Protein AF-A0A0C3QL34-F1 (afdb_monomer_lite)

Organism: NCBI:txid1051891

Structure (mmCIF, N/CA/C/O backbone):
data_AF-A0A0C3QL34-F1
#
_entry.id   AF-A0A0C3QL34-F1
#
loop_
_atom_site.group_PDB
_atom_site.id
_atom_site.type_symbol
_atom_site.label_atom_id
_atom_site.label_alt_id
_atom_site.label_comp_id
_atom_site.label_asym_id
_atom_site.label_entity_id
_atom_site.label_seq_id
_atom_site.pdbx_PDB_ins_code
_atom_site.Cartn_x
_atom_site.Cartn_y
_atom_site.Cartn_z
_atom_site.occupancy
_atom_site.B_iso_or_equiv
_atom_site.auth_seq_id
_atom_site.auth_comp_id
_atom_site.auth_asym_id
_atom_site.auth_atom_id
_atom_site.pdbx_PDB_model_num
ATOM 1 N N . MET A 1 1 ? 2.868 12.977 -10.787 1.00 49.09 1 MET A N 1
ATOM 2 C CA . MET A 1 1 ? 3.625 13.214 -9.531 1.00 49.09 1 MET A CA 1
ATOM 3 C C . MET A 1 1 ? 2.769 13.655 -8.341 1.00 49.09 1 MET A C 1
ATOM 5 O O . MET A 1 1 ? 2.973 13.106 -7.271 1.00 49.09 1 MET A O 1
ATOM 9 N N . LYS A 1 2 ? 1.784 14.562 -8.479 1.00 53.72 2 LYS A N 1
ATOM 10 C CA . LYS A 1 2 ? 0.957 15.020 -7.335 1.00 53.72 2 LYS A CA 1
ATO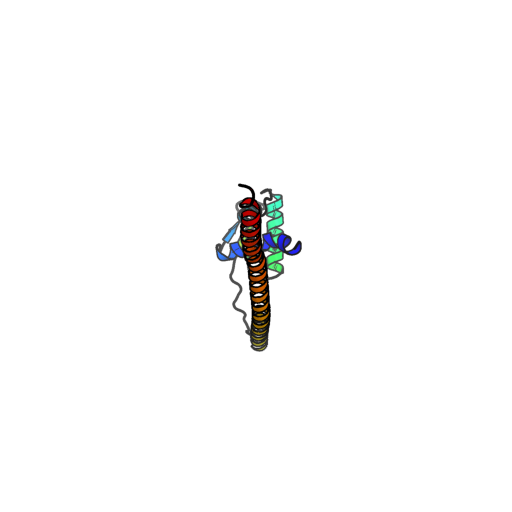M 11 C C . LYS A 1 2 ? 0.101 13.927 -6.664 1.00 53.72 2 LYS A C 1
ATOM 13 O O . LYS A 1 2 ? -0.198 14.043 -5.484 1.00 53.72 2 LYS A O 1
ATOM 18 N N . GLN A 1 3 ? -0.265 12.867 -7.392 1.00 58.31 3 GLN A N 1
ATOM 19 C CA . GLN A 1 3 ? -0.999 11.724 -6.829 1.00 58.31 3 GLN A CA 1
ATOM 20 C C . GLN A 1 3 ? -0.150 10.901 -5.848 1.00 58.31 3 GLN A C 1
ATOM 22 O O . GLN A 1 3 ? -0.652 10.546 -4.792 1.00 58.31 3 GLN A O 1
ATOM 27 N N . ALA A 1 4 ? 1.137 10.666 -6.132 1.00 54.97 4 ALA A N 1
ATOM 28 C CA . ALA A 1 4 ? 1.999 9.834 -5.282 1.00 54.97 4 ALA A CA 1
ATOM 29 C C . ALA A 1 4 ? 2.161 10.411 -3.863 1.00 54.97 4 ALA A C 1
ATOM 31 O O . ALA A 1 4 ? 2.075 9.678 -2.886 1.00 54.97 4 ALA A O 1
ATOM 32 N N . ILE A 1 5 ? 2.290 11.737 -3.750 1.00 62.19 5 ILE A N 1
ATOM 33 C CA . ILE A 1 5 ? 2.420 12.437 -2.461 1.00 62.19 5 ILE A CA 1
ATOM 34 C C . ILE A 1 5 ? 1.139 12.297 -1.622 1.00 62.19 5 ILE A C 1
ATOM 36 O O . ILE A 1 5 ? 1.209 12.127 -0.411 1.00 62.19 5 ILE A O 1
ATOM 40 N N . ARG A 1 6 ? -0.0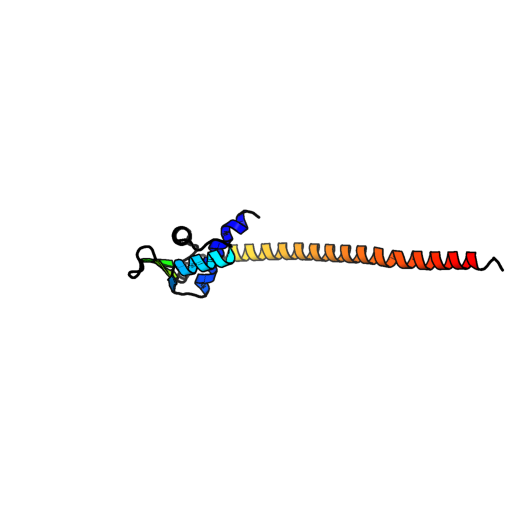41 12.293 -2.259 1.00 62.41 6 ARG A N 1
ATOM 41 C CA . ARG A 1 6 ? -1.330 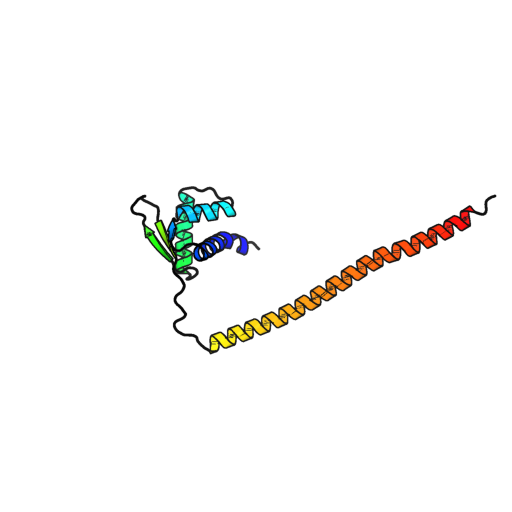12.131 -1.560 1.00 62.41 6 ARG A CA 1
ATOM 42 C C . ARG A 1 6 ? -1.545 10.722 -1.001 1.00 62.41 6 ARG A C 1
ATOM 44 O O . ARG A 1 6 ? -2.331 10.560 -0.076 1.00 62.41 6 ARG A O 1
ATOM 51 N N . HIS A 1 7 ? -0.858 9.715 -1.542 1.00 71.81 7 HIS A N 1
ATOM 52 C CA . HIS A 1 7 ? -0.941 8.336 -1.056 1.00 71.81 7 HIS A CA 1
ATOM 53 C C . HIS A 1 7 ? 0.091 8.003 0.031 1.00 71.81 7 HIS A C 1
ATOM 55 O O . HIS A 1 7 ? -0.004 6.925 0.617 1.00 71.81 7 HIS A O 1
ATOM 61 N N . ALA A 1 8 ? 1.025 8.911 0.345 1.00 76.19 8 ALA A N 1
ATOM 62 C CA . ALA A 1 8 ? 2.055 8.679 1.358 1.00 76.19 8 ALA A CA 1
ATOM 63 C C . ALA A 1 8 ? 1.482 8.250 2.729 1.00 76.19 8 ALA A C 1
ATOM 65 O O . ALA A 1 8 ? 1.940 7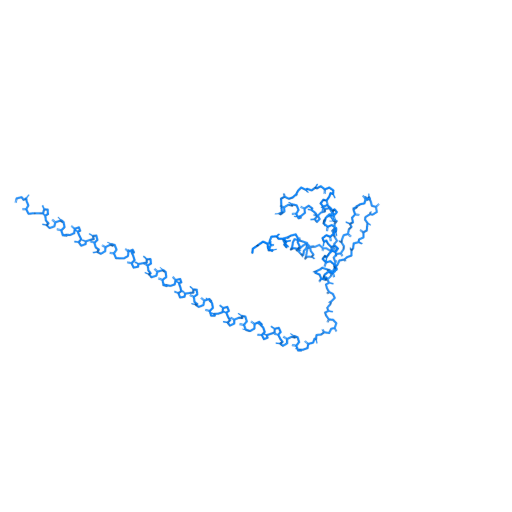.233 3.252 1.00 76.19 8 ALA A O 1
ATOM 66 N N . PRO A 1 9 ? 0.415 8.878 3.272 1.00 80.00 9 PRO A N 1
ATOM 67 C CA . PRO A 1 9 ? -0.164 8.442 4.546 1.00 80.00 9 PRO A CA 1
ATOM 68 C C . PRO A 1 9 ? -0.723 7.013 4.497 1.00 80.00 9 PRO A C 1
ATOM 70 O O . PRO A 1 9 ? -0.562 6.244 5.442 1.00 80.00 9 PRO A O 1
ATOM 73 N N . ARG A 1 10 ? -1.327 6.617 3.368 1.00 86.25 10 ARG A N 1
ATOM 74 C CA . ARG A 1 10 ? -1.896 5.268 3.185 1.00 86.25 10 ARG A CA 1
ATOM 75 C C . ARG A 1 10 ? -0.803 4.200 3.163 1.00 86.25 10 ARG A C 1
ATOM 77 O O . ARG A 1 10 ? -0.996 3.105 3.682 1.00 86.25 10 ARG A O 1
ATOM 84 N N . TRP A 1 11 ? 0.359 4.519 2.594 1.00 84.38 11 TRP A N 1
ATOM 85 C CA . TRP A 1 11 ? 1.507 3.609 2.566 1.00 84.38 11 TRP A CA 1
ATOM 86 C C . TRP A 1 11 ? 2.094 3.385 3.958 1.00 84.38 11 TRP A C 1
ATOM 88 O O . TRP A 1 11 ? 2.433 2.253 4.293 1.00 84.38 11 TRP A O 1
ATOM 98 N N . ILE A 1 12 ? 2.162 4.432 4.782 1.00 86.50 12 ILE A N 1
ATOM 99 C CA . ILE A 1 12 ? 2.632 4.329 6.169 1.00 86.50 12 ILE A CA 1
ATOM 100 C C . ILE A 1 12 ? 1.698 3.427 6.974 1.00 86.50 12 ILE A C 1
ATOM 102 O O . ILE A 1 12 ? 2.165 2.500 7.628 1.00 86.50 12 ILE A O 1
ATOM 106 N N . VAL A 1 13 ? 0.380 3.633 6.870 1.00 86.38 13 VAL A N 1
ATOM 107 C CA . VAL A 1 13 ? -0.608 2.774 7.544 1.00 86.38 13 VAL A CA 1
ATOM 108 C C . VAL A 1 13 ? -0.456 1.316 7.104 1.00 86.38 13 VAL A C 1
ATOM 110 O O . VAL A 1 13 ? -0.425 0.430 7.952 1.00 86.38 13 VAL A O 1
ATOM 113 N N . ARG A 1 14 ? -0.279 1.060 5.802 1.00 86.56 14 ARG A N 1
ATOM 114 C CA . ARG A 1 14 ? -0.049 -0.294 5.277 1.00 86.56 14 ARG A CA 1
ATOM 115 C C . ARG A 1 14 ? 1.257 -0.913 5.777 1.00 86.56 14 ARG A C 1
ATOM 117 O O . ARG A 1 14 ? 1.313 -2.102 6.028 1.00 86.56 14 ARG A O 1
ATOM 124 N N . ARG A 1 15 ? 2.308 -0.120 5.965 1.00 87.56 15 ARG A N 1
ATOM 125 C CA . ARG A 1 15 ? 3.559 -0.616 6.548 1.00 87.56 15 ARG A CA 1
ATOM 126 C C . ARG A 1 15 ? 3.389 -1.007 8.018 1.00 87.56 15 ARG A C 1
ATOM 128 O O . ARG A 1 15 ? 3.999 -1.971 8.464 1.00 87.56 15 ARG A O 1
ATOM 135 N N . LEU A 1 16 ? 2.570 -0.273 8.772 1.00 86.38 16 LEU A N 1
ATOM 136 C CA . LEU A 1 16 ? 2.312 -0.576 10.182 1.00 86.38 16 LEU A CA 1
ATOM 137 C C . LEU A 1 16 ? 1.546 -1.893 10.365 1.00 86.38 16 LEU A C 1
ATOM 139 O O . LEU A 1 16 ? 1.719 -2.535 11.399 1.00 86.38 16 LEU A O 1
ATOM 143 N N . THR A 1 17 ? 0.758 -2.323 9.371 1.00 85.56 17 THR A N 1
ATOM 144 C CA . THR A 1 17 ? 0.066 -3.622 9.427 1.00 85.56 17 THR A CA 1
ATOM 145 C C . THR A 1 17 ? 1.022 -4.809 9.355 1.00 85.56 17 THR A C 1
ATOM 147 O O . THR A 1 17 ? 0.695 -5.867 9.876 1.00 85.56 17 THR A O 1
ATOM 150 N N . ASP A 1 18 ? 2.209 -4.640 8.762 1.00 82.56 18 ASP A N 1
ATOM 151 C CA . ASP A 1 18 ? 3.207 -5.716 8.657 1.00 82.56 18 ASP A CA 1
ATOM 152 C C . ASP A 1 18 ? 3.918 -5.981 9.994 1.00 82.56 18 ASP A C 1
ATOM 154 O O . ASP A 1 18 ? 4.428 -7.075 10.233 1.00 82.56 18 ASP A O 1
ATOM 158 N N . THR A 1 19 ? 3.994 -4.971 10.866 1.00 85.62 19 THR A N 1
ATOM 159 C CA . THR A 1 19 ? 4.770 -5.030 12.114 1.00 85.62 19 THR A CA 1
ATOM 160 C C . THR A 1 19 ? 3.911 -5.121 13.369 1.00 85.62 19 THR A C 1
ATOM 162 O O . THR A 1 19 ? 4.392 -5.604 14.393 1.00 85.62 19 THR A O 1
ATOM 165 N N . TYR A 1 20 ? 2.665 -4.644 13.325 1.00 87.25 20 TYR A N 1
ATOM 166 C CA . TYR A 1 20 ? 1.800 -4.543 14.497 1.00 87.25 20 TYR A CA 1
ATOM 167 C C . TYR A 1 20 ? 0.471 -5.268 14.283 1.00 87.25 20 TYR A C 1
ATOM 169 O O . TYR A 1 20 ? -0.187 -5.097 13.265 1.00 87.25 20 TYR A O 1
ATOM 177 N N . VAL A 1 21 ? 0.038 -6.021 15.299 1.00 87.00 21 VAL A N 1
ATOM 178 C CA . VAL A 1 21 ? -1.303 -6.637 15.344 1.00 87.00 21 VAL A CA 1
ATOM 179 C C . VAL A 1 21 ? -2.327 -5.659 15.923 1.00 87.00 21 VAL A C 1
ATOM 181 O O . VAL A 1 21 ? -3.449 -5.555 15.439 1.00 87.00 21 VAL A O 1
ATOM 184 N N . THR A 1 22 ? -1.945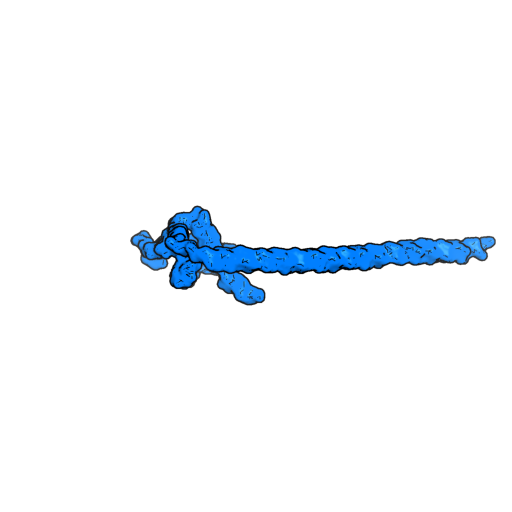 -4.904 16.950 1.00 89.06 22 THR A N 1
ATOM 185 C CA . THR A 1 22 ? -2.789 -3.906 17.619 1.00 89.06 22 THR A CA 1
ATOM 186 C C . THR A 1 22 ? -1.991 -2.629 17.811 1.00 89.06 22 THR A C 1
ATOM 188 O O . THR A 1 22 ? -0.865 -2.695 18.304 1.00 89.06 22 THR A O 1
ATOM 191 N N . LEU A 1 23 ? -2.563 -1.481 17.457 1.00 89.00 23 LEU A N 1
ATOM 192 C CA . LEU A 1 23 ? -1.903 -0.183 17.591 1.00 89.00 23 LEU A CA 1
ATOM 193 C C . LEU A 1 23 ? -2.928 0.911 17.900 1.00 89.00 23 LEU A C 1
ATOM 195 O O . LEU A 1 23 ? -4.064 0.859 17.421 1.00 89.00 23 LEU A O 1
ATOM 199 N N . SER A 1 24 ? -2.557 1.910 18.700 1.00 88.25 24 SER A N 1
ATOM 200 C CA . SER A 1 24 ? -3.452 3.042 18.959 1.00 88.25 24 SER A CA 1
ATOM 201 C C . SER A 1 24 ? -3.486 4.008 17.769 1.00 88.25 24 SER A C 1
ATOM 203 O O . SER A 1 24 ? -2.484 4.210 17.080 1.00 88.25 24 SER A O 1
ATOM 205 N N . VAL A 1 25 ? -4.625 4.673 17.534 1.00 87.81 25 VAL A N 1
ATOM 206 C CA . VAL A 1 25 ? -4.714 5.695 16.470 1.00 87.81 25 VAL A CA 1
ATOM 207 C C . VAL A 1 25 ? -3.748 6.858 16.722 1.00 87.81 25 VAL A C 1
ATOM 209 O O . VAL A 1 25 ? -3.218 7.428 15.772 1.00 87.81 25 VAL A O 1
ATOM 212 N N . ALA A 1 26 ? -3.459 7.185 17.984 1.00 84.94 26 ALA A N 1
ATOM 213 C CA . ALA A 1 26 ? -2.507 8.236 18.338 1.00 84.94 26 ALA A CA 1
ATOM 214 C C . ALA A 1 26 ? -1.072 7.903 17.887 1.00 84.94 26 ALA A C 1
ATOM 216 O O . ALA A 1 26 ? -0.368 8.768 17.363 1.00 84.94 26 ALA A O 1
ATOM 217 N N . GLU A 1 27 ? -0.645 6.648 18.038 1.00 85.06 27 GLU A N 1
ATOM 218 C CA . GLU A 1 27 ? 0.661 6.185 17.554 1.00 85.06 27 GLU A CA 1
ATOM 219 C C . GLU A 1 27 ? 0.722 6.162 16.026 1.00 85.06 27 GLU A C 1
ATOM 221 O O . GLU A 1 27 ? 1.735 6.562 15.452 1.00 85.06 27 GLU A O 1
ATOM 226 N N . ILE A 1 28 ? -0.372 5.775 15.361 1.00 85.69 28 ILE A N 1
ATOM 227 C CA . ILE A 1 28 ? -0.471 5.821 13.894 1.00 85.69 28 ILE A CA 1
ATOM 228 C C . ILE A 1 28 ? -0.371 7.268 13.399 1.00 85.69 28 ILE A C 1
ATOM 230 O O . ILE A 1 28 ? 0.415 7.560 12.499 1.00 85.69 28 ILE A O 1
ATOM 234 N N . ALA A 1 29 ? -1.111 8.190 14.021 1.00 85.56 29 ALA A N 1
ATOM 235 C CA . ALA A 1 29 ? -1.066 9.610 13.691 1.00 85.56 29 ALA A CA 1
ATOM 236 C C . ALA A 1 29 ? 0.347 10.180 13.887 1.00 85.56 29 ALA A C 1
ATOM 238 O O . ALA A 1 29 ? 0.836 10.927 13.042 1.00 85.56 29 ALA A O 1
ATOM 239 N N . LYS A 1 30 ? 1.045 9.772 14.956 1.00 84.81 30 LYS A N 1
ATOM 240 C CA . LYS A 1 30 ? 2.443 10.149 15.204 1.00 84.81 30 LYS A CA 1
ATOM 241 C C . LYS A 1 30 ? 3.394 9.599 14.138 1.00 84.81 30 LYS A C 1
ATOM 243 O O . LYS A 1 30 ? 4.291 10.320 13.706 1.00 84.81 30 LYS A O 1
ATOM 248 N N . ALA A 1 31 ? 3.208 8.355 13.701 1.00 83.62 31 ALA A N 1
ATOM 249 C CA . ALA A 1 31 ? 4.016 7.762 12.638 1.00 83.62 31 ALA A CA 1
ATOM 250 C C . ALA A 1 31 ? 3.836 8.517 11.309 1.00 83.62 31 ALA A C 1
ATOM 252 O O . ALA A 1 31 ? 4.824 8.857 10.660 1.00 83.62 31 ALA A O 1
ATOM 253 N N . ILE A 1 32 ? 2.598 8.872 10.950 1.00 83.12 32 ILE A N 1
ATOM 254 C CA . ILE A 1 32 ? 2.304 9.680 9.755 1.00 83.12 32 ILE A CA 1
ATOM 255 C C . ILE A 1 32 ? 2.912 11.084 9.881 1.00 83.12 32 ILE A C 1
ATOM 257 O O . ILE A 1 32 ? 3.590 11.553 8.969 1.00 83.12 32 ILE A O 1
ATOM 261 N N . ALA A 1 33 ? 2.723 11.733 11.031 1.00 80.44 33 ALA A N 1
ATOM 262 C CA . ALA A 1 33 ? 3.281 13.044 11.352 1.00 80.44 33 ALA A CA 1
ATOM 263 C C . ALA A 1 33 ? 4.811 13.087 11.221 1.00 80.44 33 ALA A C 1
ATOM 265 O O . ALA A 1 33 ? 5.356 14.059 10.697 1.00 80.44 33 ALA A O 1
ATOM 266 N N . SER A 1 34 ? 5.495 12.025 11.664 1.00 72.19 34 SER A N 1
ATOM 267 C CA . SER A 1 34 ? 6.959 11.934 11.632 1.00 72.19 34 SER A CA 1
ATOM 268 C C . SER A 1 34 ? 7.547 11.852 10.222 1.00 72.19 34 SER A C 1
ATOM 270 O O . SER A 1 34 ? 8.661 12.320 10.011 1.00 72.19 34 SER A O 1
ATOM 272 N N . ASP A 1 35 ? 6.793 11.314 9.262 1.00 68.88 35 ASP A N 1
ATOM 273 C CA . ASP A 1 35 ? 7.235 11.137 7.872 1.00 68.88 35 ASP A CA 1
ATOM 274 C C . ASP A 1 35 ? 6.749 12.288 6.964 1.00 68.88 35 ASP A C 1
ATOM 276 O O . ASP A 1 35 ? 7.428 12.699 6.027 1.00 68.88 35 ASP A O 1
ATOM 280 N N . VAL A 1 36 ? 5.581 12.873 7.269 1.00 63.12 36 VAL A N 1
ATOM 281 C CA . VAL A 1 36 ? 4.930 13.924 6.457 1.00 63.12 36 VAL A CA 1
ATOM 282 C C . VAL A 1 36 ? 5.110 15.334 7.059 1.00 63.12 36 VAL A C 1
ATOM 284 O O . VAL A 1 36 ? 4.535 16.301 6.569 1.00 63.12 36 VAL A O 1
ATOM 287 N N . ALA A 1 37 ? 5.925 15.494 8.110 1.00 57.22 37 ALA A N 1
ATOM 288 C CA . ALA A 1 37 ? 6.179 16.777 8.785 1.00 57.22 37 ALA A CA 1
ATOM 289 C C . ALA A 1 37 ? 4.891 17.513 9.225 1.00 57.22 37 ALA A C 1
ATOM 291 O O . ALA A 1 37 ? 4.806 18.740 9.172 1.00 57.22 37 ALA A O 1
ATOM 292 N N . THR A 1 38 ? 3.864 16.762 9.635 1.00 56.09 38 THR A N 1
ATOM 293 C CA . THR A 1 38 ? 2.573 17.312 10.086 1.00 56.09 38 THR A CA 1
ATOM 294 C C . THR A 1 38 ? 2.506 17.279 11.613 1.00 56.09 38 THR A C 1
ATOM 296 O O . THR A 1 38 ? 2.959 16.324 12.232 1.00 56.09 38 THR A O 1
ATOM 299 N N . SER A 1 39 ? 1.976 18.323 12.246 1.00 56.84 39 SER A N 1
ATOM 300 C CA . SER A 1 39 ? 1.899 18.440 13.708 1.00 56.84 39 SER A CA 1
ATOM 301 C C . SER A 1 39 ? 0.978 17.377 14.323 1.00 56.84 39 SER A C 1
ATOM 303 O O . SER A 1 39 ? -0.133 17.166 13.846 1.00 56.84 39 SER A O 1
ATOM 305 N N . SER A 1 40 ? 1.395 16.746 15.425 1.00 59.88 40 SER A N 1
ATOM 306 C CA . SER A 1 40 ? 0.563 15.817 16.204 1.00 59.88 40 SER A CA 1
ATOM 307 C C . SER A 1 40 ? -0.470 16.583 17.043 1.00 59.88 40 SER A C 1
ATOM 309 O O . SER A 1 40 ? -0.280 16.798 18.241 1.00 59.88 40 SER A O 1
ATOM 311 N N . THR A 1 41 ? -1.536 17.055 16.400 1.00 72.06 41 THR A N 1
ATOM 312 C CA . THR A 1 41 ? -2.689 17.714 17.033 1.00 72.06 41 THR A CA 1
ATOM 313 C C . THR A 1 41 ? -3.844 16.723 17.235 1.00 72.06 41 THR A C 1
ATOM 315 O O . THR A 1 41 ? -3.896 15.690 16.565 1.00 72.06 41 THR A O 1
ATOM 318 N N . PRO A 1 42 ? -4.805 17.003 18.137 1.00 71.25 42 PRO A N 1
ATOM 319 C CA . PRO A 1 42 ? -6.016 16.183 18.275 1.00 71.25 42 PRO A CA 1
ATOM 320 C C . PRO A 1 42 ? -6.818 16.072 16.966 1.00 71.25 42 PRO A C 1
ATOM 322 O O . PRO A 1 42 ? -7.414 15.032 16.694 1.00 71.25 42 PRO A O 1
ATOM 325 N N . GLU A 1 43 ? -6.760 17.094 16.110 1.00 77.81 43 GLU A N 1
ATOM 326 C CA . GLU A 1 43 ? -7.343 17.071 14.762 1.00 77.81 43 GLU A CA 1
ATOM 327 C C . GLU A 1 43 ? -6.688 16.003 13.867 1.00 77.81 43 GLU A C 1
ATOM 329 O O . GLU A 1 43 ? -7.386 15.292 13.146 1.00 77.81 43 GLU A O 1
ATOM 334 N N . ALA A 1 44 ? -5.370 15.801 13.981 1.00 77.25 44 ALA A N 1
ATOM 335 C CA . ALA A 1 44 ? -4.643 14.784 13.219 1.00 77.25 44 ALA A CA 1
ATOM 336 C C . ALA A 1 44 ? -5.043 13.351 13.616 1.00 77.25 44 ALA A C 1
ATOM 338 O O . ALA A 1 44 ? -5.060 12.450 12.776 1.00 77.25 44 ALA A O 1
ATOM 339 N N . ILE A 1 45 ? -5.404 13.122 14.885 1.00 80.56 45 ILE A N 1
ATOM 340 C CA . ILE A 1 45 ? -5.924 11.824 15.353 1.00 80.56 45 ILE A CA 1
ATOM 341 C C . ILE A 1 45 ? -7.283 11.542 14.696 1.00 80.56 45 ILE A C 1
ATOM 343 O O . ILE A 1 45 ? -7.537 10.425 14.232 1.00 80.56 45 ILE A O 1
ATOM 347 N N . GLN A 1 46 ? -8.145 12.557 14.602 1.00 83.31 46 GLN A N 1
ATOM 348 C CA . GLN A 1 46 ? -9.445 12.434 13.947 1.00 83.31 46 GLN A CA 1
ATOM 349 C C . GLN A 1 46 ? -9.302 12.213 12.434 1.00 83.31 46 GLN A C 1
ATOM 351 O O . GLN A 1 46 ? -9.938 11.311 11.888 1.00 83.31 46 GLN A O 1
ATOM 356 N N . GLU A 1 47 ? -8.419 12.958 11.767 1.00 84.19 47 GLU A N 1
ATOM 357 C CA . GLU A 1 47 ? -8.112 12.769 10.344 1.00 84.19 47 GLU A CA 1
ATOM 358 C C . GLU A 1 47 ? -7.551 11.368 10.069 1.00 84.19 47 GLU A C 1
ATOM 360 O O . GLU A 1 47 ? -7.989 10.690 9.141 1.00 84.19 47 GLU A O 1
ATOM 365 N N . THR A 1 48 ? -6.651 10.881 10.927 1.00 86.69 48 THR A N 1
ATOM 366 C CA . THR A 1 48 ? -6.103 9.520 10.835 1.00 86.69 48 THR A CA 1
ATOM 367 C C . THR A 1 48 ? -7.196 8.466 11.015 1.00 86.69 48 THR A C 1
ATOM 369 O O . THR A 1 48 ? -7.210 7.464 10.304 1.00 86.69 48 THR A O 1
ATOM 372 N N . THR A 1 49 ? -8.159 8.696 11.911 1.00 87.00 49 THR A N 1
ATOM 373 C CA . THR A 1 49 ? -9.311 7.797 12.088 1.00 87.00 49 THR A CA 1
ATOM 374 C C . THR A 1 49 ? -10.152 7.720 10.815 1.00 87.00 49 THR A C 1
ATOM 376 O O . THR A 1 49 ? -10.480 6.624 10.363 1.00 87.00 49 THR A O 1
ATOM 379 N N . LEU A 1 50 ? -10.462 8.869 10.203 1.00 87.50 50 LEU A N 1
ATOM 380 C CA . LEU A 1 50 ? -11.199 8.931 8.937 1.00 87.50 50 LEU A CA 1
ATOM 381 C C . LEU A 1 50 ? -10.415 8.282 7.793 1.00 87.50 50 LEU A C 1
ATOM 383 O O . LEU A 1 50 ? -10.992 7.578 6.966 1.00 87.50 50 LEU A O 1
ATOM 387 N N . LEU A 1 51 ? -9.094 8.470 7.767 1.00 88.25 51 LEU A N 1
ATOM 388 C CA . LEU A 1 51 ? -8.217 7.831 6.796 1.00 88.25 51 LEU A CA 1
ATOM 389 C C . LEU A 1 51 ? -8.284 6.307 6.924 1.00 88.25 51 LEU A C 1
ATOM 391 O O . LEU A 1 51 ? -8.531 5.635 5.925 1.00 88.25 51 LEU A O 1
ATOM 395 N N . ILE A 1 52 ? -8.114 5.770 8.132 1.00 88.50 52 ILE A N 1
ATOM 396 C CA . ILE A 1 52 ? -8.171 4.327 8.403 1.00 88.50 52 ILE A CA 1
ATOM 397 C C . ILE A 1 52 ? -9.551 3.776 8.049 1.00 88.50 52 ILE A C 1
ATOM 399 O O . ILE A 1 52 ? -9.632 2.748 7.384 1.00 88.50 52 ILE A O 1
ATOM 403 N N . LEU A 1 53 ? -10.628 4.478 8.412 1.00 89.75 53 LEU A N 1
ATOM 404 C CA . LEU A 1 53 ? -11.985 4.088 8.036 1.00 89.75 53 LEU A CA 1
ATOM 405 C C . LEU A 1 53 ? -12.137 4.020 6.512 1.00 89.75 53 LEU A C 1
ATOM 407 O O . LEU A 1 53 ? -12.586 3.002 5.992 1.00 89.75 53 LEU A O 1
ATOM 411 N N . SER A 1 54 ? -11.661 5.039 5.788 1.00 89.19 54 SER A N 1
ATOM 412 C CA . SER A 1 54 ? -11.669 5.023 4.323 1.00 89.19 54 SER A CA 1
ATOM 413 C C . SER A 1 54 ? -10.860 3.849 3.765 1.00 89.19 54 SER A C 1
ATOM 415 O O . SER A 1 54 ? -11.257 3.241 2.780 1.00 89.19 54 SER A O 1
ATOM 417 N N . MET A 1 55 ? -9.732 3.488 4.380 1.00 88.38 55 MET A N 1
ATOM 418 C CA . MET A 1 55 ? -8.913 2.361 3.928 1.00 88.38 55 MET A CA 1
ATOM 419 C C . MET A 1 55 ? -9.595 1.012 4.187 1.00 88.38 55 MET A C 1
ATOM 421 O O . MET A 1 55 ? -9.461 0.105 3.368 1.00 88.38 55 MET A O 1
ATOM 425 N N . ILE A 1 56 ? -10.356 0.888 5.278 1.00 88.31 56 ILE A N 1
ATOM 426 C CA . ILE A 1 56 ? -11.181 -0.293 5.562 1.00 88.31 56 ILE A CA 1
ATOM 427 C C . ILE A 1 56 ? -12.319 -0.396 4.537 1.00 88.31 56 ILE A C 1
ATOM 429 O O . ILE A 1 56 ? -12.517 -1.456 3.951 1.00 88.31 56 ILE A O 1
ATOM 433 N N . GLU A 1 57 ? -13.025 0.704 4.257 1.00 88.12 57 GLU A N 1
ATOM 434 C CA . GLU A 1 57 ? -14.125 0.738 3.278 1.00 88.12 57 GLU A CA 1
ATOM 435 C C . GLU A 1 57 ? -13.674 0.361 1.859 1.00 88.12 57 GLU A C 1
ATOM 437 O O . GLU A 1 57 ? -14.390 -0.333 1.139 1.00 88.12 57 GLU A O 1
ATOM 442 N N . HIS A 1 58 ? -12.467 0.776 1.461 1.00 86.38 58 HIS A N 1
ATOM 443 C CA . HIS A 1 58 ? -11.896 0.458 0.149 1.00 86.38 58 HIS A CA 1
ATOM 444 C C . HIS A 1 58 ? -11.201 -0.918 0.101 1.00 86.38 58 HIS A C 1
ATOM 446 O O . HIS A 1 58 ? -10.566 -1.238 -0.904 1.00 86.38 58 HIS A O 1
ATOM 452 N N . ASN A 1 59 ? -11.313 -1.742 1.154 1.00 82.75 59 ASN A N 1
ATOM 453 C CA . ASN A 1 59 ? -10.624 -3.033 1.294 1.00 82.75 59 ASN A CA 1
ATOM 454 C C . ASN A 1 59 ? -9.095 -2.945 1.105 1.00 82.75 59 ASN A C 1
ATOM 456 O O . ASN A 1 59 ? -8.459 -3.890 0.635 1.00 82.75 59 ASN A O 1
ATOM 460 N N . GLU A 1 60 ? -8.487 -1.810 1.459 1.00 84.25 60 GLU A N 1
ATOM 461 C CA . GLU A 1 60 ? -7.030 -1.636 1.417 1.00 84.25 60 GLU A CA 1
ATOM 462 C C . GLU A 1 60 ? -6.351 -2.266 2.637 1.00 84.25 60 GLU A C 1
ATOM 464 O O . GLU A 1 60 ? -5.232 -2.767 2.525 1.00 84.25 60 GLU A O 1
ATOM 469 N N . ILE A 1 61 ? -7.029 -2.244 3.790 1.00 87.12 61 ILE A N 1
ATOM 470 C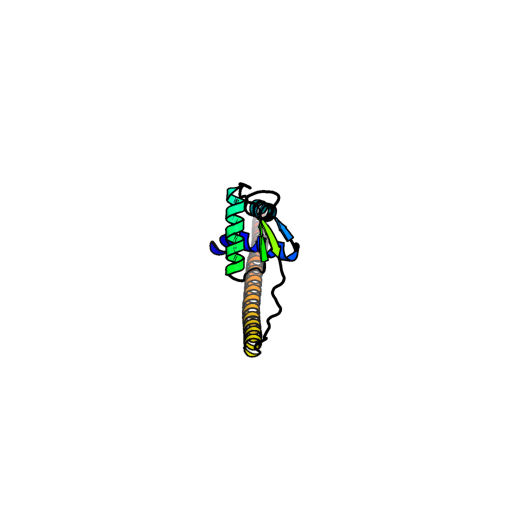 CA . ILE A 1 61 ? -6.590 -2.869 5.042 1.00 87.12 61 ILE A CA 1
ATOM 471 C C . ILE A 1 61 ? -7.744 -3.638 5.678 1.00 87.12 61 ILE A C 1
ATOM 473 O O . ILE A 1 61 ? -8.901 -3.225 5.608 1.00 87.12 61 ILE A O 1
ATOM 477 N N . TYR A 1 62 ? -7.413 -4.729 6.360 1.00 85.38 62 TYR A N 1
ATOM 478 C CA . TYR A 1 62 ? -8.361 -5.494 7.160 1.00 85.38 62 TYR A CA 1
ATOM 479 C C . TYR A 1 62 ? -8.109 -5.148 8.619 1.00 85.38 62 TYR A C 1
ATOM 481 O O . TYR A 1 62 ? -7.160 -5.625 9.232 1.00 85.38 62 TYR A O 1
ATOM 489 N N . ALA A 1 63 ? -8.928 -4.261 9.171 1.00 87.12 63 ALA A N 1
ATOM 490 C CA . ALA A 1 63 ? -8.766 -3.818 10.545 1.00 87.12 63 ALA A CA 1
ATOM 491 C C . ALA A 1 63 ? -10.113 -3.559 11.212 1.00 87.12 63 ALA A C 1
ATOM 493 O O . ALA A 1 63 ? -11.095 -3.214 10.558 1.00 87.12 63 ALA A O 1
ATOM 494 N N . THR A 1 64 ? -10.149 -3.710 12.532 1.00 86.19 64 THR A N 1
ATOM 495 C CA . THR A 1 64 ? -11.298 -3.339 13.361 1.00 86.19 64 THR A CA 1
ATOM 496 C C . THR A 1 64 ? -10.900 -2.217 14.306 1.00 86.19 64 THR A C 1
ATOM 498 O O . THR A 1 64 ? -9.881 -2.322 14.991 1.00 86.19 64 THR A O 1
ATOM 501 N N . LEU A 1 65 ? -11.708 -1.158 14.354 1.00 87.19 65 LEU A N 1
ATOM 502 C CA . LEU A 1 65 ? -11.551 -0.054 15.297 1.00 87.19 65 LEU A CA 1
ATOM 503 C C . LEU A 1 65 ? -12.392 -0.326 16.546 1.00 87.19 65 LEU A C 1
ATOM 505 O O . LEU A 1 65 ? -13.615 -0.430 16.461 1.00 87.19 65 LEU A O 1
ATOM 509 N N . THR A 1 66 ? -11.736 -0.399 17.700 1.00 86.38 66 THR A N 1
ATOM 510 C CA . THR A 1 66 ? -12.388 -0.503 19.010 1.00 86.38 66 THR A CA 1
ATOM 511 C C . THR A 1 66 ? -12.157 0.803 19.770 1.00 86.38 66 THR A C 1
ATOM 513 O O . THR A 1 66 ? -11.003 1.217 19.898 1.00 86.38 66 THR A O 1
ATOM 516 N N . PRO A 1 67 ? -13.199 1.482 20.280 1.00 82.94 67 PRO A N 1
ATOM 517 C CA . PRO A 1 67 ? -13.002 2.667 21.109 1.00 82.94 67 PRO A CA 1
ATOM 518 C C . PRO A 1 67 ? -12.234 2.287 22.381 1.00 82.94 67 PRO A C 1
ATOM 520 O O . PRO A 1 67 ? -12.549 1.284 23.023 1.00 82.94 67 PRO A O 1
ATOM 523 N N . SER A 1 68 ? -11.214 3.069 22.735 1.00 73.38 68 SER A N 1
ATOM 524 C CA . SER A 1 68 ? -10.464 2.847 23.969 1.00 73.38 68 SER A CA 1
ATOM 525 C C . SER A 1 68 ? -11.330 3.242 25.170 1.00 73.38 68 SER A C 1
ATOM 527 O O . SER A 1 68 ? -11.851 4.360 25.194 1.00 73.38 68 SER A O 1
ATOM 529 N N . PRO A 1 69 ? -11.482 2.373 26.184 1.00 66.00 69 PRO A N 1
ATOM 530 C CA . PRO A 1 69 ? -12.231 2.698 27.395 1.00 66.00 69 PRO A CA 1
ATOM 531 C C . PRO A 1 69 ? -11.494 3.699 28.300 1.00 66.00 69 PRO A C 1
ATOM 533 O O . PRO A 1 69 ? -12.113 4.314 29.164 1.00 66.00 69 PRO A O 1
ATOM 536 N N . GLU A 1 70 ? -10.184 3.875 28.108 1.00 64.62 70 GLU A N 1
ATOM 537 C CA . GLU A 1 70 ? -9.316 4.654 28.999 1.00 64.62 70 GLU A CA 1
ATOM 538 C C . GLU A 1 70 ? -9.251 6.144 28.635 1.00 64.62 70 GLU A C 1
ATOM 540 O O . GLU A 1 70 ? -8.841 6.968 29.451 1.00 64.62 70 GLU A O 1
ATOM 545 N N . THR A 1 71 ? -9.631 6.531 27.412 1.00 60.56 71 THR A N 1
ATOM 546 C CA . THR A 1 71 ? -9.602 7.939 26.986 1.00 60.56 71 THR A CA 1
ATOM 547 C C . THR A 1 71 ? -10.704 8.226 25.963 1.00 60.56 71 THR A C 1
ATOM 549 O O . THR A 1 71 ? -10.687 7.645 24.874 1.00 60.56 71 THR A O 1
ATOM 552 N N . PRO A 1 72 ? -11.655 9.131 26.264 1.00 59.09 72 PRO A N 1
ATOM 553 C CA . PRO A 1 72 ? -12.705 9.489 25.320 1.00 59.09 72 PRO A CA 1
ATOM 554 C C . PRO A 1 72 ? -12.096 10.159 24.082 1.00 59.09 72 PRO A C 1
ATOM 556 O O . PRO A 1 72 ? -11.375 11.147 24.192 1.00 59.09 72 PRO A O 1
ATOM 559 N N . GLY A 1 73 ? -12.387 9.606 22.902 1.00 63.00 73 GLY A N 1
ATOM 560 C CA . GLY A 1 73 ? -11.885 10.098 21.613 1.00 63.00 73 GLY A CA 1
ATOM 561 C C . GLY A 1 73 ? -10.704 9.314 21.029 1.00 63.00 73 GLY A C 1
ATOM 562 O O . GLY A 1 73 ? -10.339 9.556 19.881 1.00 63.00 73 GLY A O 1
ATOM 563 N N . THR A 1 74 ? -10.147 8.343 21.759 1.00 69.75 74 THR A N 1
ATOM 564 C CA . THR A 1 74 ? -9.059 7.487 21.262 1.00 69.75 74 THR A CA 1
ATOM 565 C C . THR A 1 74 ? -9.597 6.109 20.877 1.00 69.75 74 THR A C 1
ATOM 567 O O . THR A 1 74 ? -10.408 5.530 21.597 1.00 69.75 74 THR A O 1
ATOM 570 N N . ALA A 1 75 ? -9.135 5.554 19.756 1.00 82.62 75 ALA A N 1
ATOM 571 C CA . ALA A 1 75 ? -9.466 4.197 19.323 1.00 82.62 75 ALA A CA 1
ATOM 572 C C . ALA A 1 75 ? -8.204 3.334 19.188 1.00 82.62 75 ALA A C 1
ATOM 574 O O . ALA A 1 75 ? -7.103 3.835 18.940 1.00 82.62 75 ALA A O 1
ATOM 575 N N . ILE A 1 76 ? -8.379 2.028 19.359 1.00 86.06 76 ILE A N 1
ATOM 576 C CA . ILE A 1 76 ? -7.372 1.001 19.112 1.00 86.06 76 ILE A CA 1
ATOM 577 C C . ILE A 1 76 ? -7.733 0.312 17.801 1.00 86.06 76 ILE A C 1
ATOM 579 O O . ILE A 1 76 ? -8.872 -0.111 17.594 1.00 86.06 76 ILE A O 1
ATOM 583 N N . VAL A 1 77 ? -6.751 0.199 16.917 1.00 87.88 77 VAL A N 1
ATOM 584 C CA . VAL A 1 77 ? -6.871 -0.473 15.628 1.00 87.88 77 VAL A CA 1
ATOM 585 C C . VAL A 1 77 ? -6.272 -1.858 15.776 1.00 87.88 77 VAL A C 1
ATOM 587 O O . VAL A 1 77 ? -5.102 -2.004 16.120 1.00 87.88 77 VAL A O 1
ATOM 590 N N . THR A 1 78 ? -7.087 -2.880 15.544 1.00 88.69 78 THR A N 1
ATOM 591 C CA . THR A 1 78 ? -6.625 -4.268 15.477 1.00 88.69 78 THR A CA 1
ATOM 592 C C . THR A 1 78 ? -6.552 -4.673 14.017 1.00 88.69 78 THR A C 1
ATOM 594 O O . THR A 1 78 ? -7.588 -4.773 13.358 1.00 88.69 78 THR A O 1
ATOM 597 N N . PHE A 1 79 ? -5.341 -4.877 13.515 1.00 88.94 79 PHE A N 1
ATOM 598 C CA . PHE A 1 79 ? -5.083 -5.362 12.170 1.00 88.94 79 PHE A CA 1
ATOM 599 C C . PHE A 1 79 ? -5.305 -6.872 12.109 1.00 88.94 79 PHE A C 1
ATOM 601 O O . PHE A 1 79 ? -5.048 -7.611 13.061 1.00 88.94 79 PHE A O 1
ATOM 608 N N . ARG A 1 80 ? -5.834 -7.328 10.982 1.00 85.50 80 ARG A N 1
ATOM 609 C CA . ARG A 1 80 ? -6.032 -8.734 10.657 1.00 85.50 80 ARG A CA 1
ATOM 610 C C . ARG A 1 80 ? -5.456 -8.985 9.281 1.00 85.50 80 ARG A C 1
ATOM 612 O O . ARG A 1 80 ? -5.475 -8.102 8.426 1.00 85.50 80 ARG A O 1
ATOM 619 N N . ASP A 1 81 ? -5.012 -10.208 9.056 1.00 78.19 81 ASP A N 1
ATOM 620 C CA . ASP A 1 81 ? -4.621 -10.602 7.716 1.00 78.19 81 ASP A CA 1
ATOM 621 C C . ASP A 1 81 ? -5.852 -10.690 6.806 1.00 78.19 81 ASP A C 1
ATOM 623 O O . ASP A 1 81 ? -6.940 -11.077 7.264 1.00 78.19 81 ASP A O 1
ATOM 627 N N . PRO A 1 82 ? -5.703 -10.342 5.513 1.00 74.00 82 PRO A N 1
ATOM 628 C CA . PRO A 1 82 ? -6.733 -10.614 4.527 1.00 74.00 82 PRO A CA 1
ATOM 629 C C . PRO A 1 82 ? -7.093 -12.102 4.595 1.00 74.00 82 PRO A C 1
ATOM 631 O O . PRO A 1 82 ? -6.192 -12.948 4.562 1.00 74.00 82 PRO A O 1
ATOM 634 N N . PRO A 1 83 ? -8.388 -12.459 4.677 1.00 70.56 83 PRO A N 1
ATOM 635 C CA . PRO A 1 83 ? -8.764 -13.856 4.584 1.00 70.56 83 PRO A CA 1
ATOM 636 C C . PRO A 1 83 ? -8.233 -14.404 3.253 1.00 70.56 83 PRO A C 1
ATOM 638 O O . PRO A 1 83 ? -8.329 -13.706 2.234 1.00 70.56 83 PRO A O 1
ATOM 641 N N . PRO A 1 84 ? -7.680 -15.632 3.231 1.00 68.06 84 PRO A N 1
ATOM 642 C CA . PRO A 1 84 ? -7.241 -16.231 1.984 1.00 68.06 84 PRO A CA 1
ATOM 643 C C . PRO A 1 84 ? -8.417 -16.198 1.001 1.00 68.06 84 PRO A C 1
ATOM 645 O O . PRO A 1 84 ? -9.559 -16.457 1.411 1.00 68.06 84 PRO A O 1
ATOM 648 N N . PRO A 1 85 ? -8.181 -15.826 -0.269 1.00 67.19 85 PRO A N 1
ATOM 649 C CA . PRO A 1 85 ? -9.253 -15.709 -1.241 1.00 67.19 85 PRO A CA 1
ATOM 650 C C . PRO A 1 85 ? -10.008 -17.037 -1.290 1.00 67.19 85 PRO A C 1
ATOM 652 O O . PRO A 1 85 ? -9.435 -18.081 -1.596 1.00 67.19 85 PRO A O 1
ATOM 655 N N . LYS A 1 86 ? -11.300 -16.998 -0.938 1.00 61.91 86 LYS A N 1
ATOM 656 C CA . LYS A 1 86 ? -12.143 -18.201 -0.821 1.00 61.91 86 LYS A CA 1
ATOM 657 C C . LYS A 1 86 ? -12.268 -18.967 -2.139 1.00 61.91 86 LYS A C 1
ATOM 659 O O . LYS A 1 86 ? -12.591 -20.148 -2.115 1.00 61.91 86 LYS A O 1
ATOM 664 N N . TYR A 1 87 ? -12.003 -18.301 -3.261 1.00 60.38 87 TYR A N 1
ATOM 665 C CA . TYR A 1 87 ? -12.032 -18.874 -4.596 1.00 60.38 87 TYR A CA 1
ATOM 666 C C . TYR A 1 87 ? -10.886 -18.279 -5.413 1.00 60.38 87 TYR A C 1
ATOM 668 O O . TYR A 1 87 ? -10.812 -17.066 -5.602 1.00 60.38 87 TYR A O 1
ATOM 676 N N . PHE A 1 88 ? -9.986 -19.140 -5.879 1.00 66.12 88 PHE A N 1
ATOM 677 C CA . PHE A 1 88 ? -9.046 -18.804 -6.939 1.00 66.12 88 PHE A CA 1
ATOM 678 C C . PHE A 1 88 ? -9.756 -19.062 -8.265 1.00 66.12 88 PHE A C 1
ATOM 680 O O . PHE A 1 88 ? -10.051 -20.212 -8.577 1.00 66.12 88 PHE A O 1
ATOM 687 N N . ASP A 1 89 ? -10.052 -18.009 -9.022 1.00 80.88 89 ASP A N 1
ATOM 688 C CA . ASP A 1 89 ? -10.499 -18.155 -10.406 1.00 80.88 89 ASP A CA 1
ATOM 689 C C . ASP A 1 89 ? -9.267 -18.426 -11.292 1.00 80.88 89 ASP A C 1
ATOM 691 O O . ASP A 1 89 ? -8.399 -17.548 -11.407 1.00 80.88 89 ASP A O 1
ATOM 695 N N . PRO A 1 90 ? -9.149 -19.616 -11.915 1.00 81.50 90 PRO A N 1
ATOM 696 C CA . PRO A 1 90 ? -8.032 -19.935 -12.799 1.00 81.50 90 PRO A CA 1
ATOM 697 C C . PRO A 1 90 ? -7.872 -18.925 -13.942 1.00 81.50 90 PRO A C 1
ATOM 699 O O . PRO A 1 90 ? -6.746 -18.606 -14.319 1.00 81.50 90 PRO A O 1
ATOM 702 N N . ALA A 1 91 ? -8.972 -18.350 -14.443 1.00 84.31 91 ALA A N 1
ATOM 703 C CA . ALA A 1 91 ? -8.927 -17.365 -15.520 1.00 84.31 91 ALA A CA 1
ATOM 704 C C . ALA A 1 91 ? -8.266 -16.049 -15.073 1.00 84.31 91 ALA A C 1
ATOM 706 O O . ALA A 1 91 ? -7.518 -15.425 -15.832 1.00 84.31 91 ALA A O 1
ATOM 707 N N . VAL A 1 92 ? -8.490 -15.637 -13.820 1.00 83.25 92 VAL A N 1
ATOM 708 C CA . VAL A 1 92 ? -7.837 -14.456 -13.235 1.00 83.25 92 VAL A CA 1
ATOM 709 C C . VAL A 1 92 ? -6.340 -14.705 -13.064 1.00 83.25 92 VAL A C 1
ATOM 711 O O . VAL A 1 92 ? -5.535 -13.829 -13.380 1.00 83.25 92 VAL A O 1
ATOM 714 N N . LEU A 1 93 ? -5.953 -15.906 -12.626 1.00 84.00 93 LEU A N 1
ATOM 715 C CA . LEU A 1 93 ? -4.546 -16.279 -12.490 1.00 84.00 93 LEU A CA 1
ATOM 716 C C . LEU A 1 93 ? -3.826 -16.275 -13.845 1.00 84.00 93 LEU A C 1
ATOM 718 O O . LEU A 1 93 ? -2.766 -15.662 -13.972 1.00 84.00 93 LEU A O 1
ATOM 722 N N . GLU A 1 94 ? -4.412 -16.899 -14.867 1.00 88.38 94 GLU A N 1
ATOM 723 C CA . GLU A 1 94 ? -3.849 -16.909 -16.221 1.00 88.38 94 GLU A CA 1
ATOM 724 C C . GLU A 1 94 ? -3.685 -15.497 -16.787 1.00 88.38 94 GLU A C 1
ATOM 726 O O . GLU A 1 94 ? -2.663 -15.191 -17.409 1.00 88.38 94 GLU A O 1
ATOM 731 N N . LYS A 1 95 ? -4.658 -14.612 -16.538 1.00 90.81 95 LYS A N 1
ATOM 732 C CA . LYS A 1 95 ? -4.562 -13.203 -16.922 1.00 90.81 95 LYS A CA 1
ATOM 733 C C . LYS A 1 95 ? -3.395 -12.508 -16.219 1.00 90.81 95 LYS A C 1
ATOM 735 O O . LYS A 1 95 ? -2.609 -11.850 -16.890 1.00 90.81 95 LYS A O 1
ATOM 740 N N . ILE A 1 96 ? -3.246 -12.673 -14.903 1.00 87.75 96 ILE A N 1
ATOM 741 C CA . ILE A 1 96 ? -2.145 -12.062 -14.138 1.00 87.75 96 ILE A CA 1
ATOM 742 C C . ILE A 1 96 ? -0.787 -12.556 -14.647 1.00 87.75 96 ILE A C 1
ATOM 744 O O . ILE A 1 96 ? 0.125 -11.754 -14.844 1.00 87.75 96 ILE A O 1
ATOM 748 N N . VAL A 1 97 ? -0.651 -13.861 -14.903 1.00 90.62 97 VAL A N 1
ATOM 749 C CA . VAL A 1 97 ? 0.584 -14.444 -15.450 1.00 90.62 97 VAL A CA 1
ATOM 750 C C . VAL A 1 97 ? 0.895 -13.859 -16.826 1.00 90.62 97 VAL A C 1
ATOM 752 O O . VAL A 1 97 ? 2.035 -13.474 -17.089 1.00 90.62 97 VAL A O 1
ATOM 755 N N . ARG A 1 98 ? -0.113 -13.738 -17.694 1.00 93.69 98 ARG A N 1
ATOM 756 C CA . ARG A 1 98 ? 0.045 -13.156 -19.031 1.00 93.69 98 ARG A CA 1
ATOM 757 C C . ARG A 1 98 ? 0.434 -11.679 -18.972 1.00 93.69 98 ARG A C 1
ATOM 759 O O . ARG A 1 98 ? 1.342 -11.263 -19.690 1.00 93.69 98 ARG A O 1
ATOM 766 N N . ASP A 1 99 ? -0.200 -10.909 -18.092 1.00 92.50 99 ASP A N 1
ATOM 767 C CA . ASP A 1 99 ? 0.112 -9.495 -17.873 1.00 92.50 99 ASP A CA 1
ATOM 768 C C . ASP A 1 99 ? 1.557 -9.334 -17.359 1.00 92.50 99 ASP A C 1
ATOM 770 O O . ASP A 1 99 ? 2.308 -8.493 -17.855 1.00 92.50 99 ASP A O 1
ATOM 774 N N . ALA A 1 100 ? 1.996 -10.190 -16.429 1.00 91.81 100 ALA A N 1
ATOM 775 C CA . ALA A 1 100 ? 3.366 -10.192 -15.916 1.00 91.81 100 ALA A CA 1
ATOM 776 C C . ALA A 1 100 ? 4.404 -10.534 -16.999 1.00 91.81 100 ALA A C 1
ATOM 778 O O . ALA A 1 100 ? 5.430 -9.860 -17.101 1.00 91.81 100 ALA A O 1
ATOM 779 N N . GLN A 1 101 ? 4.131 -11.537 -17.841 1.00 94.44 101 GLN A N 1
ATOM 780 C CA . GLN A 1 101 ? 4.982 -11.873 -18.986 1.00 94.44 101 GLN A CA 1
ATOM 781 C C . GLN A 1 101 ? 5.095 -10.695 -19.955 1.00 94.44 101 GLN A C 1
ATOM 783 O O . GLN A 1 101 ? 6.202 -10.325 -20.343 1.00 94.44 101 GLN A O 1
ATOM 788 N N . ASN A 1 102 ? 3.970 -10.062 -20.294 1.00 94.31 102 ASN A N 1
ATOM 789 C CA . ASN A 1 102 ? 3.954 -8.917 -21.196 1.00 94.31 102 ASN A CA 1
ATOM 790 C C . ASN A 1 102 ? 4.772 -7.746 -20.624 1.00 94.31 102 ASN A C 1
ATOM 792 O O . ASN A 1 102 ? 5.653 -7.214 -21.300 1.00 94.31 102 ASN A O 1
ATOM 796 N N . ASN A 1 103 ? 4.572 -7.416 -19.347 1.00 92.94 103 ASN A N 1
ATOM 797 C CA . ASN A 1 103 ? 5.335 -6.371 -18.665 1.00 92.94 103 ASN A CA 1
ATOM 798 C C . ASN A 1 103 ? 6.839 -6.677 -18.647 1.00 92.94 103 ASN A C 1
ATOM 800 O O . ASN A 1 103 ? 7.645 -5.786 -18.906 1.00 92.94 103 ASN A O 1
ATOM 804 N N . ASN A 1 104 ? 7.230 -7.933 -18.412 1.00 93.31 104 ASN A N 1
ATOM 805 C CA . ASN A 1 104 ? 8.636 -8.332 -18.430 1.00 93.31 104 ASN A CA 1
ATOM 806 C C . ASN A 1 104 ? 9.264 -8.156 -19.822 1.00 93.31 104 ASN A C 1
ATOM 808 O O . ASN A 1 104 ? 10.380 -7.655 -19.944 1.00 93.31 104 ASN A O 1
ATOM 812 N N . THR A 1 105 ? 8.534 -8.502 -20.889 1.00 94.19 105 THR A N 1
ATOM 813 C CA . THR A 1 105 ? 9.032 -8.283 -22.256 1.00 94.19 105 THR A CA 1
ATOM 814 C C . THR A 1 105 ? 9.223 -6.799 -22.562 1.00 94.19 105 THR A C 1
ATOM 816 O O . THR A 1 105 ? 10.252 -6.418 -23.119 1.00 94.19 105 THR A O 1
ATOM 819 N N . GLN A 1 106 ? 8.286 -5.943 -22.144 1.00 93.50 106 GLN A N 1
ATOM 820 C CA . GLN A 1 106 ? 8.404 -4.497 -22.333 1.00 93.50 106 GLN A CA 1
ATOM 821 C C . GLN A 1 106 ? 9.564 -3.902 -21.533 1.00 93.50 106 GLN A C 1
ATOM 823 O O . GLN A 1 106 ? 10.330 -3.105 -22.075 1.00 93.50 106 GLN A O 1
ATOM 828 N N . LEU A 1 107 ? 9.735 -4.322 -20.277 1.00 93.12 107 LEU A N 1
ATOM 829 C CA . LEU A 1 107 ? 10.860 -3.901 -19.445 1.00 93.12 107 LEU A CA 1
ATOM 830 C C . LEU A 1 107 ? 12.197 -4.334 -20.048 1.00 93.12 107 LEU A C 1
ATOM 832 O O . LEU A 1 107 ? 13.118 -3.526 -20.094 1.00 93.12 107 LEU A O 1
ATOM 836 N N . GLY A 1 108 ? 12.295 -5.553 -20.585 1.00 92.19 108 GLY A N 1
ATOM 837 C CA . GLY A 1 108 ? 13.507 -6.023 -21.260 1.00 92.19 108 GLY A CA 1
ATOM 838 C C . GLY A 1 108 ? 13.859 -5.210 -22.511 1.00 92.19 108 GLY A C 1
ATOM 839 O O . GLY A 1 108 ? 15.031 -4.934 -22.767 1.00 92.19 108 GLY A O 1
ATOM 840 N N . LEU A 1 109 ? 12.857 -4.779 -23.285 1.00 92.25 109 LEU A N 1
ATOM 841 C CA . LEU A 1 109 ? 13.076 -3.896 -24.436 1.00 92.25 109 LEU A CA 1
ATOM 842 C C . LEU A 1 109 ? 13.570 -2.512 -24.002 1.00 92.25 109 LEU A C 1
ATOM 844 O O . LEU A 1 109 ? 14.557 -2.019 -24.549 1.00 92.25 109 LEU A O 1
ATOM 848 N N . LEU A 1 110 ? 12.922 -1.925 -22.994 1.00 91.69 110 LEU A N 1
ATOM 849 C CA . LEU A 1 110 ? 13.314 -0.644 -22.407 1.00 91.69 110 LEU A CA 1
ATOM 850 C C . LEU A 1 110 ? 14.732 -0.691 -21.836 1.00 91.69 110 LEU A C 1
ATOM 852 O O . LEU A 1 110 ? 15.526 0.200 -22.123 1.00 91.69 110 LEU A O 1
ATOM 856 N N . ASP A 1 111 ? 15.076 -1.734 -21.084 1.00 90.88 111 ASP A N 1
ATOM 857 C CA . ASP A 1 111 ? 16.406 -1.890 -20.493 1.00 90.88 111 ASP A CA 1
ATOM 858 C C . ASP A 1 111 ? 17.486 -2.012 -21.574 1.00 90.88 111 ASP A C 1
ATOM 860 O O . ASP A 1 111 ? 18.534 -1.366 -21.506 1.00 90.88 111 ASP A O 1
ATOM 864 N N . ARG A 1 112 ? 17.192 -2.737 -22.662 1.00 90.31 112 ARG A N 1
ATOM 865 C CA . ARG A 1 112 ? 18.082 -2.805 -23.826 1.00 90.31 112 ARG A CA 1
ATOM 866 C C . ARG A 1 112 ? 18.300 -1.433 -24.462 1.00 90.31 112 ARG A C 1
ATOM 868 O O . ARG A 1 112 ? 19.426 -1.109 -24.844 1.00 90.31 112 ARG A O 1
ATOM 875 N N . ASP A 1 113 ? 17.252 -0.633 -24.605 1.00 90.38 113 ASP A N 1
ATOM 876 C CA . ASP A 1 113 ? 17.348 0.684 -25.234 1.00 90.38 113 ASP A CA 1
ATOM 877 C C . ASP A 1 113 ? 18.014 1.721 -24.316 1.00 90.38 113 ASP A C 1
ATOM 879 O O . ASP A 1 113 ? 18.809 2.542 -24.788 1.00 90.38 113 ASP A O 1
ATOM 883 N N . VAL A 1 114 ? 17.819 1.620 -22.998 1.00 90.50 114 VAL A N 1
ATOM 884 C CA . VAL A 1 114 ? 18.600 2.358 -21.993 1.00 90.50 114 VAL A CA 1
ATOM 885 C C . VAL A 1 114 ? 20.074 1.955 -22.065 1.00 90.50 114 VAL A C 1
ATOM 887 O O . VAL A 1 114 ? 20.942 2.826 -22.111 1.00 90.50 114 VAL A O 1
ATOM 890 N N . GLY A 1 115 ? 20.376 0.657 -22.141 1.00 88.00 115 GLY A N 1
ATOM 891 C CA . GLY A 1 115 ? 21.736 0.137 -22.276 1.00 88.00 115 GLY A CA 1
ATOM 892 C C . GLY A 1 115 ? 22.447 0.670 -23.521 1.00 88.00 115 GLY A C 1
ATOM 893 O O . GLY A 1 115 ? 23.564 1.182 -23.424 1.00 88.00 115 GLY A O 1
ATOM 894 N N . LYS A 1 116 ? 21.775 0.647 -24.681 1.00 88.25 116 LYS A N 1
ATOM 895 C CA . LYS A 1 116 ? 22.289 1.260 -25.917 1.00 88.25 116 LYS A CA 1
ATOM 896 C C . LYS A 1 116 ? 22.525 2.755 -25.741 1.00 88.25 116 LYS A C 1
ATOM 898 O O . LYS A 1 116 ? 23.603 3.234 -26.071 1.00 88.25 116 LYS A O 1
ATOM 903 N N . SER A 1 117 ? 21.551 3.485 -25.200 1.00 86.12 117 SER A N 1
ATOM 904 C CA . SER A 1 117 ? 21.654 4.937 -25.008 1.00 86.12 117 SER A CA 1
ATOM 905 C C . SER A 1 117 ? 22.833 5.300 -24.101 1.00 86.12 117 SER A C 1
ATOM 907 O O . SER A 1 117 ? 23.601 6.203 -24.422 1.00 86.12 117 SER A O 1
ATOM 909 N N . ARG A 1 118 ? 23.054 4.544 -23.018 1.00 85.38 118 ARG A N 1
ATOM 910 C CA . ARG A 1 118 ? 24.224 4.704 -22.139 1.00 85.38 118 ARG A CA 1
ATOM 911 C C . ARG A 1 118 ? 25.532 4.392 -22.861 1.00 85.38 118 ARG A C 1
ATOM 913 O O . ARG A 1 118 ? 26.497 5.130 -22.690 1.00 85.38 118 ARG A O 1
ATOM 920 N N . ALA A 1 119 ? 25.572 3.341 -23.680 1.00 79.44 119 ALA A N 1
ATOM 921 C CA . ALA A 1 119 ? 26.749 3.007 -24.481 1.00 79.44 119 ALA A CA 1
ATOM 922 C C . ALA A 1 119 ? 27.078 4.106 -25.507 1.00 79.44 119 ALA A C 1
ATOM 924 O O . ALA A 1 119 ? 28.240 4.490 -25.632 1.00 79.44 119 ALA A O 1
ATOM 925 N N . TYR A 1 120 ? 26.067 4.662 -26.183 1.00 80.88 120 TYR A N 1
ATOM 926 C CA . TYR A 1 120 ? 26.232 5.797 -27.093 1.00 80.88 120 TYR A CA 1
ATOM 927 C C . TYR A 1 120 ? 26.730 7.049 -26.369 1.00 80.88 120 TYR A C 1
ATOM 929 O O . TYR A 1 120 ? 27.680 7.669 -26.836 1.00 80.88 120 TYR A O 1
ATOM 937 N N . LEU A 1 121 ? 26.144 7.397 -25.218 1.00 81.19 121 LEU A N 1
ATOM 938 C CA . LEU A 1 121 ? 26.584 8.547 -24.425 1.00 81.19 121 LEU A CA 1
ATOM 939 C C . LEU A 1 121 ? 28.023 8.377 -23.929 1.00 81.19 121 LEU A C 1
ATOM 941 O O . LEU A 1 121 ? 28.830 9.285 -24.090 1.00 81.19 121 LEU A O 1
ATOM 945 N N . ASN A 1 122 ? 28.378 7.202 -23.404 1.00 83.75 122 ASN A N 1
ATOM 946 C CA . ASN A 1 122 ? 29.750 6.915 -22.983 1.00 83.75 122 ASN A CA 1
ATOM 947 C C . ASN A 1 122 ? 30.740 6.991 -24.150 1.00 83.75 122 ASN A C 1
ATOM 949 O O . ASN A 1 122 ? 31.852 7.480 -23.969 1.00 83.75 122 ASN A O 1
ATOM 953 N N . LYS A 1 123 ? 30.349 6.528 -25.343 1.00 81.38 123 LYS A N 1
ATOM 954 C CA . LYS A 1 123 ? 31.182 6.653 -26.541 1.00 81.38 123 LYS A CA 1
ATOM 955 C C . LYS A 1 123 ? 31.351 8.115 -26.955 1.00 81.38 123 LYS A C 1
ATOM 957 O O . LYS A 1 123 ? 32.472 8.536 -27.186 1.00 81.38 123 LYS A O 1
ATOM 962 N N . ALA A 1 124 ? 30.274 8.897 -26.981 1.00 77.06 124 ALA A N 1
ATOM 963 C CA . ALA A 1 124 ? 30.328 10.314 -27.336 1.00 77.06 124 ALA A CA 1
ATOM 964 C C . ALA A 1 124 ? 31.171 11.143 -26.349 1.00 77.06 124 ALA A C 1
ATOM 966 O O . ALA A 1 124 ? 31.897 12.042 -26.766 1.00 77.06 124 ALA A O 1
ATOM 967 N N . VAL A 1 125 ? 31.109 10.830 -25.049 1.00 79.69 125 VAL A N 1
ATOM 968 C CA . VAL A 1 125 ? 31.968 11.456 -24.029 1.00 79.69 125 VAL A CA 1
ATOM 969 C C . VAL A 1 125 ? 33.435 11.078 -24.250 1.00 79.69 125 VAL A C 1
ATOM 971 O O . VAL A 1 125 ? 34.281 11.966 -24.309 1.00 79.69 125 VAL A O 1
ATOM 974 N N . LYS A 1 126 ? 33.736 9.790 -24.463 1.00 75.62 126 LYS A N 1
ATOM 975 C CA . LYS A 1 126 ? 35.107 9.328 -24.735 1.00 75.62 126 LYS A CA 1
ATOM 976 C C . LYS A 1 126 ? 35.687 9.873 -26.040 1.00 75.62 126 LYS A C 1
ATOM 978 O O . LYS A 1 126 ? 36.858 10.224 -26.058 1.00 75.62 126 LYS A O 1
ATOM 983 N N . ASP A 1 127 ? 34.897 9.975 -27.107 1.00 66.25 127 ASP A N 1
ATOM 984 C CA . ASP A 1 127 ? 35.349 10.552 -28.381 1.00 66.25 127 ASP A CA 1
ATOM 985 C C . ASP A 1 127 ? 35.681 12.049 -28.218 1.00 66.25 127 ASP A C 1
ATOM 987 O O . ASP A 1 127 ? 36.636 12.537 -28.820 1.00 66.25 127 ASP A O 1
ATOM 991 N N . LYS A 1 128 ? 34.963 12.778 -27.350 1.00 63.38 128 LYS A N 1
ATOM 992 C CA . LYS A 1 128 ? 35.271 14.181 -27.026 1.00 63.38 128 LYS A CA 1
ATOM 993 C C . LYS A 1 128 ? 36.562 14.331 -26.210 1.00 63.38 128 LYS A C 1
ATOM 995 O O . LYS A 1 128 ? 37.315 15.268 -26.450 1.00 63.38 128 LYS A O 1
ATOM 1000 N N . GLU A 1 129 ? 36.826 13.420 -25.275 1.00 59.22 129 GLU A N 1
ATOM 1001 C CA . GLU A 1 129 ? 38.062 13.412 -24.475 1.00 59.22 129 GLU A CA 1
ATOM 1002 C C . GLU A 1 129 ? 39.278 12.931 -25.290 1.00 59.22 129 GLU A C 1
ATOM 1004 O O . GLU A 1 129 ? 40.360 13.503 -25.185 1.00 59.22 129 GLU A O 1
ATOM 1009 N N . GLY A 1 130 ? 39.103 11.930 -26.159 1.00 55.44 130 GLY A N 1
ATOM 1010 C CA . GLY A 1 130 ? 40.166 11.390 -27.013 1.00 55.44 130 GLY A CA 1
ATOM 1011 C C . GLY A 1 130 ? 40.523 12.277 -28.210 1.00 55.44 130 GLY A C 1
ATOM 1012 O O . GLY A 1 130 ? 41.678 12.301 -28.628 1.00 55.44 130 GLY A O 1
ATOM 1013 N N . SER A 1 131 ? 39.566 13.044 -28.745 1.00 55.56 131 SER A N 1
ATOM 1014 C CA . SER A 1 131 ? 39.825 13.971 -29.855 1.00 55.56 131 SER A CA 1
ATOM 1015 C C . SER A 1 131 ? 40.545 15.252 -29.421 1.00 55.56 131 SER A C 1
ATOM 1017 O O . SER A 1 131 ? 41.139 15.904 -30.273 1.00 55.56 131 SER A O 1
ATOM 1019 N N . GLY A 1 132 ? 40.503 15.628 -28.137 1.00 54.69 132 GLY A N 1
ATOM 1020 C CA . GLY A 1 132 ? 41.219 16.804 -27.628 1.00 54.69 132 GLY A CA 1
ATOM 1021 C C . GLY A 1 132 ? 42.731 16.583 -27.552 1.00 54.69 132 GLY A C 1
ATOM 1022 O O . GLY A 1 132 ? 43.495 17.410 -28.031 1.00 54.69 132 GLY A O 1
ATOM 1023 N N . MET A 1 133 ? 43.152 15.419 -27.050 1.00 53.84 133 MET A N 1
ATOM 1024 C CA . MET A 1 133 ? 44.570 15.098 -26.827 1.00 53.84 133 MET A CA 1
ATOM 1025 C C . MET A 1 133 ? 45.363 14.945 -28.137 1.00 53.84 133 MET A C 1
ATOM 1027 O O . MET A 1 133 ? 46.525 15.315 -28.199 1.00 53.84 133 MET A O 1
ATOM 1031 N N . ALA A 1 134 ? 44.737 14.450 -29.213 1.00 57.00 134 ALA A N 1
ATOM 1032 C CA . ALA A 1 134 ? 45.412 14.285 -30.505 1.00 57.00 134 ALA A CA 1
ATOM 1033 C C . ALA A 1 134 ? 45.604 15.604 -31.279 1.00 57.00 134 ALA A C 1
ATOM 1035 O O . ALA A 1 134 ? 46.515 15.699 -32.099 1.00 57.00 134 ALA A O 1
ATOM 1036 N N . PHE A 1 135 ? 44.746 16.604 -31.047 1.00 54.59 135 PHE A N 1
ATOM 1037 C CA . PHE A 1 135 ? 44.887 17.931 -31.654 1.00 54.59 135 PHE A CA 1
ATOM 1038 C C . PHE A 1 135 ? 45.835 18.830 -30.850 1.00 54.59 135 PHE A C 1
ATOM 1040 O O . PHE A 1 135 ? 46.594 19.565 -31.475 1.00 54.59 135 PHE A O 1
ATOM 1047 N N . ASP A 1 136 ? 45.838 18.737 -29.514 1.00 57.78 136 ASP A N 1
ATOM 1048 C CA . ASP A 1 136 ? 46.780 19.480 -28.660 1.00 57.78 136 ASP A CA 1
ATOM 1049 C C . ASP A 1 136 ? 48.226 18.993 -28.857 1.00 57.78 136 ASP A C 1
ATOM 1051 O O . ASP A 1 136 ? 49.088 19.810 -29.166 1.00 57.78 136 ASP A O 1
ATOM 1055 N N . ASP A 1 137 ? 48.486 17.676 -28.830 1.00 59.78 137 ASP A N 1
ATOM 1056 C CA . ASP A 1 137 ? 49.843 17.130 -29.036 1.00 59.78 137 ASP A CA 1
ATOM 1057 C C . ASP A 1 137 ? 50.401 17.456 -30.438 1.00 59.78 137 ASP A C 1
ATOM 1059 O O . ASP A 1 137 ? 51.603 17.671 -30.616 1.00 59.78 137 ASP A O 1
ATOM 1063 N N . MET A 1 138 ? 49.537 17.500 -31.462 1.00 60.34 138 MET A N 1
ATOM 1064 C CA . MET A 1 138 ? 49.943 17.841 -32.831 1.00 60.34 138 MET A CA 1
ATOM 1065 C C . MET A 1 138 ? 50.169 19.353 -32.994 1.00 60.34 138 MET A C 1
ATOM 1067 O O . MET A 1 138 ? 51.114 19.751 -33.672 1.00 60.34 138 MET A O 1
ATOM 1071 N N . ALA A 1 139 ? 49.354 20.194 -32.348 1.00 63.88 139 ALA A N 1
ATOM 1072 C CA . ALA A 1 139 ? 49.526 21.647 -32.345 1.00 63.88 139 ALA A CA 1
ATOM 1073 C C . ALA A 1 139 ? 50.758 22.091 -31.538 1.00 63.88 139 ALA A C 1
ATOM 1075 O O . ALA A 1 139 ? 51.442 23.035 -31.936 1.00 63.88 139 ALA A O 1
ATOM 1076 N N . GLU A 1 140 ? 51.076 21.397 -30.444 1.00 63.53 140 GLU A N 1
ATOM 1077 C CA . GLU A 1 140 ? 52.253 21.664 -29.616 1.00 63.53 140 GLU A CA 1
ATOM 1078 C C . GLU A 1 140 ? 53.550 21.259 -30.341 1.00 63.53 140 GLU A C 1
ATOM 1080 O O . GLU A 1 140 ? 54.488 22.055 -30.399 1.00 63.53 140 GLU A O 1
ATOM 1085 N N . MET A 1 141 ? 53.564 20.115 -31.042 1.00 67.44 141 MET A N 1
ATOM 1086 C CA . MET A 1 141 ? 54.677 19.734 -31.931 1.00 67.44 141 MET A CA 1
ATOM 1087 C C . MET A 1 141 ? 54.879 20.699 -33.115 1.00 67.44 141 MET A C 1
ATOM 1089 O O . MET A 1 141 ? 56.016 20.957 -33.518 1.00 67.44 141 MET A O 1
ATOM 1093 N N . GLU A 1 142 ? 53.801 21.235 -33.696 1.00 65.31 142 GLU A N 1
ATOM 1094 C CA . GLU A 1 142 ? 53.866 22.227 -34.783 1.00 65.31 142 GLU A CA 1
ATOM 1095 C C . GLU A 1 142 ? 54.420 23.576 -34.275 1.00 65.31 142 GLU A C 1
ATOM 1097 O O . GLU A 1 142 ? 55.262 24.202 -34.923 1.00 65.31 142 GLU A O 1
ATOM 1102 N N . MET A 1 143 ? 54.001 24.000 -33.078 1.00 65.69 143 MET A N 1
ATOM 1103 C CA . MET A 1 143 ? 54.472 25.225 -32.419 1.00 65.69 143 MET A CA 1
ATOM 1104 C C . MET A 1 143 ? 55.938 25.132 -31.980 1.00 65.69 143 MET A C 1
ATOM 1106 O O . MET A 1 143 ? 56.669 26.119 -32.076 1.00 65.69 143 MET A O 1
ATOM 1110 N N . GLU A 1 144 ? 56.397 23.960 -31.541 1.00 67.19 144 GLU A N 1
ATOM 1111 C CA . GLU A 1 144 ? 57.793 23.740 -31.156 1.00 67.19 144 GLU A CA 1
ATOM 1112 C C . GLU A 1 144 ? 58.735 23.739 -32.372 1.00 67.19 144 GLU A C 1
ATOM 1114 O O . GLU A 1 144 ? 59.822 24.318 -32.308 1.00 67.19 144 GLU A O 1
ATOM 1119 N N . ARG A 1 145 ? 58.284 23.231 -33.530 1.00 64.12 145 ARG A N 1
ATOM 1120 C CA . ARG A 1 145 ? 59.013 23.371 -34.805 1.00 64.12 145 ARG A CA 1
ATOM 1121 C C . ARG A 1 145 ? 59.182 24.822 -35.245 1.00 64.12 145 ARG A C 1
ATOM 1123 O O . ARG A 1 145 ? 60.241 25.177 -35.747 1.00 64.12 145 ARG A O 1
ATOM 1130 N N . LEU A 1 146 ? 58.165 25.658 -35.049 1.00 64.69 146 LEU A N 1
ATOM 1131 C CA . LEU A 1 146 ? 58.214 27.080 -35.412 1.00 64.69 146 LEU A CA 1
ATOM 1132 C C . LEU A 1 146 ? 59.065 27.921 -34.448 1.00 64.69 146 LEU A C 1
ATOM 1134 O O . LEU A 1 146 ? 59.482 29.025 -34.799 1.00 64.69 146 LEU A O 1
ATOM 1138 N N . ARG A 1 147 ? 59.326 27.420 -33.235 1.00 64.44 147 ARG A N 1
ATOM 1139 C CA . ARG A 1 147 ? 60.129 28.107 -32.215 1.00 64.44 147 ARG A CA 1
ATOM 1140 C C . ARG A 1 147 ? 61.634 27.837 -32.350 1.00 64.44 147 ARG A C 1
ATOM 1142 O O . ARG A 1 147 ? 62.418 28.652 -31.882 1.00 64.44 147 ARG A O 1
ATOM 1149 N N . GLY A 1 148 ? 62.030 26.733 -32.988 1.00 59.25 148 GLY A N 1
ATOM 1150 C CA . GLY A 1 148 ? 63.433 26.323 -33.143 1.00 59.25 148 GLY A CA 1
ATOM 1151 C C . GLY A 1 148 ? 64.216 26.987 -34.284 1.00 59.25 148 GLY A C 1
ATOM 1152 O O . GLY A 1 148 ? 65.393 26.687 -34.432 1.00 59.25 148 GLY A O 1
ATOM 1153 N N . ASP A 1 149 ? 63.592 27.860 -35.080 1.00 56.22 149 ASP A N 1
ATOM 1154 C CA . ASP A 1 149 ? 64.195 28.451 -36.294 1.00 56.22 149 ASP A CA 1
ATOM 1155 C C . ASP A 1 149 ? 64.704 29.898 -36.090 1.00 56.22 149 ASP A C 1
ATOM 1157 O O . ASP A 1 149 ? 64.963 30.625 -37.048 1.00 56.22 149 ASP A O 1
ATOM 1161 N N . TRP A 1 150 ? 64.845 30.326 -34.830 1.00 61.38 150 TRP A N 1
ATOM 1162 C CA . TRP A 1 150 ? 65.405 31.626 -34.444 1.00 61.38 150 TRP A CA 1
ATOM 1163 C C . TRP A 1 150 ? 66.558 31.455 -33.446 1.00 61.38 150 TRP A C 1
ATOM 1165 O O . TRP A 1 150 ? 66.438 31.875 -32.299 1.00 61.38 150 TRP A O 1
ATOM 1175 N N . ASP A 1 151 ? 67.657 30.844 -33.885 1.00 48.06 151 ASP A N 1
ATOM 1176 C CA . ASP A 1 151 ? 68.998 31.023 -33.300 1.00 48.06 151 ASP A CA 1
ATOM 1177 C C . ASP A 1 151 ? 70.053 31.078 -34.419 1.00 48.06 151 ASP A C 1
ATOM 1179 O O . ASP A 1 151 ? 70.111 30.133 -35.242 1.00 48.06 151 ASP A O 1
#

Secondary structure (DSSP, 8-state):
-HHHHHTHHHHHHHHHHHH-SEEEHHHHHHHHHHHHT----HHHHHHHHHHHHHHHHTTS--EEEEE-TTSTT-EEEEE-PPPPPS---HHHHHHHHHHHHHHHHHHHHHHHHHHHHHHHHHHHHHHHHHHHHHHHHHHHHHHHHHHTT--

Foldseek 3Di:
DVVVLVCQLVVLVVVCLVPDQKDKLLVSLVSSCVVNVNDSDLVSSVVSVVVVVVCVVVVVFAWDWDCDPVDPSIIMIGGDDDDDPPDDDVVVVVVVVVVVVVVVVVVVVVVVVVVVVVVVVVVVVVCVVVVVVVVVVVVVVVVVVVVPPPD

Radius of gyration: 30.97 Å; chains: 1; bounding box: 83×52×65 Å

Sequence (151 aa):
MKQAIRHAPRWIVRRLTDTYVTLSVAEIAKAIASDVATSSTPEAIQETTLLILSMIEHNEIYATLTPSPETPGTAIVTFRDPPPPKYFDPAVLEKIVRDAQNNNTQLGLLDRDVGKSRAYLNKAVKDKEGSGMAFDDMAEMEMERLRGDWD

pLDDT: mean 77.54, std 12.61, range [48.06, 94.44]